Protein AF-A0A4Q0I2F1-F1 (afdb_monomer_lite)

Organism: NCBI:txid2487273

pLDDT: mean 77.56, std 17.56, range [39.19, 97.44]

Structure (mmCIF, N/CA/C/O backbone):
data_AF-A0A4Q0I2F1-F1
#
_entry.id   AF-A0A4Q0I2F1-F1
#
loop_
_atom_site.group_PDB
_atom_site.id
_atom_site.type_symbol
_atom_site.label_atom_id
_atom_site.label_alt_id
_atom_site.label_comp_id
_atom_site.label_asym_id
_atom_site.label_entity_id
_atom_site.label_seq_id
_atom_site.pdbx_PDB_ins_code
_atom_site.Cartn_x
_atom_site.Cartn_y
_atom_site.Cartn_z
_atom_site.occupancy
_atom_site.B_iso_or_equiv
_atom_site.auth_seq_id
_atom_site.auth_comp_id
_atom_site.auth_asym_id
_atom_site.auth_atom_id
_atom_site.pdbx_PDB_model_num
ATOM 1 N N . MET A 1 1 ? -25.477 -12.032 2.045 1.00 39.25 1 MET A N 1
ATOM 2 C CA . MET A 1 1 ? -25.758 -10.651 2.481 1.00 39.25 1 MET A CA 1
ATOM 3 C C . MET A 1 1 ? -24.823 -10.347 3.636 1.00 39.25 1 MET A C 1
ATOM 5 O O . MET A 1 1 ? -25.141 -10.731 4.750 1.00 39.25 1 MET A O 1
ATOM 9 N N . ASP A 1 2 ? -23.672 -9.730 3.377 1.00 41.28 2 ASP A N 1
ATOM 10 C CA . ASP A 1 2 ? -22.826 -9.205 4.453 1.00 41.28 2 ASP A CA 1
ATOM 11 C C . ASP A 1 2 ? -23.049 -7.700 4.543 1.00 41.28 2 ASP A C 1
ATOM 13 O O . ASP A 1 2 ? -22.726 -6.937 3.632 1.00 41.28 2 ASP A O 1
ATOM 17 N N . GLN A 1 3 ? -23.713 -7.316 5.627 1.00 39.19 3 GLN A N 1
ATOM 18 C CA . GLN A 1 3 ? -24.117 -5.958 5.944 1.00 39.19 3 GLN A CA 1
ATOM 19 C C . GLN A 1 3 ? -22.876 -5.086 6.170 1.00 39.19 3 GLN A C 1
ATOM 21 O O . GLN A 1 3 ? -22.017 -5.412 6.983 1.00 39.19 3 GLN A O 1
ATOM 26 N N . HIS A 1 4 ? -22.800 -3.987 5.418 1.00 39.94 4 HIS A N 1
ATOM 27 C CA . HIS A 1 4 ? -22.058 -2.754 5.697 1.00 39.94 4 HIS A CA 1
ATOM 28 C C . HIS A 1 4 ? -20.868 -2.879 6.672 1.00 39.94 4 HIS A C 1
ATOM 30 O O . HIS A 1 4 ? -20.922 -2.408 7.808 1.00 39.94 4 HIS A O 1
ATOM 36 N N . LYS A 1 5 ? -19.743 -3.450 6.217 1.00 43.03 5 LYS A N 1
ATOM 37 C CA . LYS A 1 5 ? -18.450 -3.222 6.881 1.00 43.03 5 LYS A CA 1
ATOM 38 C C . LYS A 1 5 ? -18.094 -1.743 6.716 1.00 43.03 5 LYS A C 1
ATOM 40 O O . LYS A 1 5 ? -17.611 -1.348 5.658 1.00 43.03 5 LYS A O 1
ATOM 45 N N . LEU A 1 6 ? -18.336 -0.942 7.752 1.00 41.44 6 LEU A N 1
ATOM 46 C CA . LEU A 1 6 ? -17.810 0.419 7.877 1.00 41.44 6 LEU A CA 1
ATOM 47 C C . LEU A 1 6 ? -16.281 0.375 7.711 1.00 41.44 6 LEU A C 1
ATOM 49 O O . LEU A 1 6 ? -15.560 -0.111 8.586 1.00 41.44 6 LEU A O 1
ATOM 53 N N . ARG A 1 7 ? -15.797 0.817 6.546 1.00 53.28 7 ARG A N 1
ATOM 54 C CA . ARG A 1 7 ? -14.377 1.055 6.269 1.00 53.28 7 ARG A CA 1
ATOM 55 C C . ARG A 1 7 ? -14.089 2.490 6.688 1.00 53.28 7 ARG A C 1
ATOM 57 O O . ARG A 1 7 ? -14.629 3.404 6.084 1.00 53.28 7 ARG A O 1
ATOM 64 N N . LEU A 1 8 ? -13.303 2.652 7.744 1.00 55.97 8 LEU A N 1
ATOM 65 C CA . LEU A 1 8 ? -12.935 3.955 8.286 1.00 55.97 8 LEU A CA 1
ATOM 66 C C . LEU A 1 8 ? -11.563 4.350 7.737 1.00 55.97 8 LEU A C 1
ATOM 68 O O . LEU A 1 8 ? -10.626 3.553 7.782 1.00 55.97 8 LEU A O 1
ATOM 72 N N . THR A 1 9 ? -11.467 5.566 7.224 1.00 60.50 9 THR A N 1
ATOM 73 C CA . THR A 1 9 ? -10.246 6.248 6.791 1.00 60.50 9 THR A CA 1
ATOM 74 C C . THR A 1 9 ? -9.359 6.621 7.986 1.00 60.50 9 THR A C 1
ATOM 76 O O . THR A 1 9 ? -9.785 6.577 9.141 1.00 60.50 9 THR A O 1
ATOM 79 N N . HIS A 1 10 ? -8.105 6.999 7.724 1.00 50.34 10 HIS A N 1
ATOM 80 C CA . HIS A 1 10 ? -7.157 7.404 8.768 1.00 50.34 10 HIS A CA 1
ATOM 81 C C . HIS A 1 10 ? -7.657 8.605 9.592 1.00 50.34 10 HIS A C 1
ATOM 83 O O . HIS A 1 10 ? -7.556 8.608 10.822 1.00 50.34 10 HIS A O 1
ATOM 89 N N . ASP A 1 11 ? -8.269 9.585 8.926 1.00 46.50 11 ASP A N 1
ATOM 90 C CA . ASP A 1 11 ? -8.854 10.759 9.577 1.00 46.50 11 ASP A CA 1
ATOM 91 C C . ASP A 1 11 ? -10.069 10.375 10.429 1.00 46.50 11 ASP A C 1
ATOM 93 O O . ASP A 1 11 ? -10.208 10.842 11.560 1.00 46.50 11 ASP A O 1
ATOM 97 N N . GLU A 1 12 ? -10.906 9.446 9.953 1.00 55.34 12 GLU A N 1
ATOM 98 C CA . GLU A 1 12 ? -12.042 8.920 10.718 1.00 55.34 12 GLU A CA 1
ATOM 99 C C . GLU A 1 12 ? -11.586 8.121 11.948 1.00 55.34 12 GLU A C 1
ATOM 101 O O . GLU A 1 12 ? -12.195 8.229 13.012 1.00 55.34 12 GLU A O 1
ATOM 106 N N . ILE A 1 13 ? -10.483 7.371 11.854 1.00 65.44 13 ILE A N 1
ATOM 107 C CA . ILE A 1 13 ? -9.871 6.676 12.998 1.00 65.44 13 ILE A CA 1
ATOM 108 C C . ILE A 1 13 ? -9.313 7.680 14.018 1.00 65.44 13 ILE A C 1
ATOM 110 O O . ILE A 1 13 ? -9.487 7.496 15.226 1.00 65.44 13 ILE A O 1
ATOM 114 N N . THR A 1 14 ? -8.665 8.746 13.551 1.00 55.22 14 THR A N 1
ATOM 115 C CA . THR A 1 14 ? -8.112 9.802 14.412 1.00 55.22 14 THR A CA 1
ATOM 116 C C . THR A 1 14 ? -9.224 10.556 15.138 1.00 55.22 14 THR A C 1
ATOM 118 O O . THR A 1 14 ? -9.156 10.736 16.355 1.00 55.22 14 THR A O 1
ATOM 121 N N . LEU A 1 15 ? -10.303 10.894 14.427 1.00 57.09 15 LEU A N 1
ATOM 122 C CA . LEU A 1 15 ? -11.498 11.497 15.012 1.00 57.09 15 LEU A CA 1
ATOM 123 C C . LEU A 1 15 ? -12.137 10.568 16.056 1.00 57.09 15 LEU A C 1
ATOM 125 O O . LEU A 1 15 ? -12.473 11.005 17.156 1.00 57.09 15 LEU A O 1
ATOM 129 N N . LEU A 1 16 ? -12.249 9.271 15.749 1.00 69.12 16 LEU A N 1
ATOM 130 C CA . LEU A 1 16 ? -12.788 8.270 16.671 1.00 69.12 16 LEU A CA 1
ATOM 131 C C . LEU A 1 16 ? -11.963 8.159 17.955 1.00 69.12 16 LEU A C 1
ATOM 133 O O . LEU A 1 16 ? -12.548 8.059 19.032 1.00 69.12 16 LEU A O 1
ATOM 137 N N . LYS A 1 17 ? -10.630 8.240 17.879 1.00 62.84 17 LYS A N 1
ATOM 138 C CA . LYS A 1 17 ? -9.776 8.295 19.076 1.00 62.84 17 LYS A CA 1
ATOM 139 C C . LYS A 1 17 ? -10.088 9.508 19.946 1.00 62.84 17 LYS A C 1
ATOM 141 O O . LYS A 1 17 ? -10.298 9.345 21.146 1.00 62.84 17 LYS A O 1
ATOM 146 N N . SER A 1 18 ? -10.163 10.701 19.354 1.00 59.47 18 SER A N 1
ATOM 147 C CA . SER A 1 18 ? -10.465 11.930 20.097 1.00 59.47 18 SER A CA 1
ATOM 148 C C . SER A 1 18 ? -11.860 11.900 20.730 1.00 59.47 18 SER A C 1
ATOM 150 O O . SER A 1 18 ? -12.032 12.347 21.865 1.00 59.47 18 SER A O 1
ATOM 152 N N . VAL A 1 19 ? -12.848 11.324 20.035 1.00 62.09 19 VAL A N 1
ATOM 153 C CA . VAL A 1 19 ? -14.204 11.125 20.567 1.00 62.09 19 VAL A CA 1
ATOM 154 C C . VAL A 1 19 ? -14.192 10.133 21.732 1.00 62.09 19 VAL A C 1
ATOM 156 O O . VAL A 1 19 ? -14.764 10.433 22.776 1.00 62.09 19 VAL A O 1
ATOM 159 N N . ILE A 1 20 ? -13.501 8.995 21.612 1.00 68.38 20 ILE A N 1
ATOM 160 C CA . ILE A 1 20 ? -13.396 7.994 22.689 1.00 68.38 20 ILE A CA 1
ATOM 161 C C . ILE A 1 20 ? -12.748 8.595 23.938 1.00 68.38 20 ILE A C 1
ATOM 163 O O . ILE A 1 20 ? -13.301 8.465 25.027 1.00 68.38 20 ILE A O 1
ATOM 167 N N . GLU A 1 21 ? -11.633 9.312 23.793 1.00 65.19 21 GLU A N 1
ATOM 168 C CA . GLU A 1 21 ? -10.943 9.943 24.926 1.00 65.19 21 GLU A CA 1
ATOM 169 C C . GLU A 1 21 ? -11.790 11.018 25.619 1.00 65.19 21 GLU A C 1
ATOM 171 O O . GLU A 1 21 ? -11.743 11.164 26.845 1.00 65.19 21 GLU A O 1
ATOM 176 N N . TRP A 1 22 ? -12.582 11.778 24.858 1.00 65.00 22 TRP A N 1
ATOM 177 C CA . TRP A 1 22 ? -13.519 12.747 25.424 1.0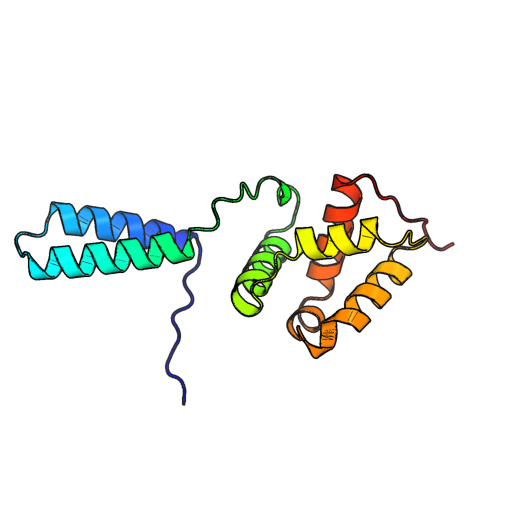0 65.00 22 TRP A CA 1
ATOM 178 C C . TRP A 1 22 ? -14.664 12.056 26.181 1.00 65.00 22 TRP A C 1
ATOM 180 O O . TRP A 1 22 ? -14.992 12.464 27.300 1.00 65.00 22 TRP A O 1
ATOM 190 N N . VAL A 1 23 ? -15.235 10.983 25.617 1.00 63.16 23 VAL A N 1
ATOM 191 C CA . VAL A 1 23 ? -16.315 10.210 26.253 1.00 63.16 23 VAL A CA 1
ATOM 192 C C . VAL A 1 23 ? -15.815 9.489 27.512 1.00 63.16 23 VAL A C 1
ATOM 194 O O . VAL A 1 23 ? -16.515 9.506 28.522 1.00 63.16 23 VAL A O 1
ATOM 197 N N . GLU A 1 24 ? -14.601 8.927 27.521 1.00 62.72 24 GLU A N 1
ATOM 198 C CA . GLU A 1 24 ? -13.989 8.313 28.715 1.00 62.72 24 GLU A CA 1
ATOM 199 C C . GLU A 1 24 ? -13.880 9.313 29.876 1.00 62.72 24 GLU A C 1
ATOM 201 O O . GLU A 1 24 ? -14.273 9.002 31.002 1.00 62.72 24 GLU A O 1
ATOM 206 N N . LYS A 1 25 ? -13.428 10.545 29.595 1.00 67.12 25 LYS A N 1
ATOM 207 C CA . LYS A 1 25 ? -13.309 11.629 30.590 1.00 67.12 25 LYS A CA 1
ATOM 208 C C . LYS A 1 25 ? -14.656 12.111 31.131 1.00 67.12 25 LYS A C 1
ATOM 210 O O . LYS A 1 25 ? -14.708 12.670 32.226 1.00 67.12 25 LYS A O 1
ATOM 215 N N . LYS A 1 26 ? -15.737 11.938 30.368 1.00 66.56 26 LYS A N 1
ATOM 216 C CA . LYS A 1 26 ? -17.098 12.351 30.744 1.00 66.56 26 LYS A CA 1
ATOM 217 C C . LYS A 1 26 ? -17.956 11.207 31.293 1.00 66.56 26 LYS A C 1
ATOM 219 O O . LYS A 1 26 ? -18.980 11.484 31.913 1.00 66.56 26 LYS A O 1
ATOM 224 N N . SER A 1 27 ? -17.556 9.948 31.106 1.00 59.78 27 SER A N 1
ATOM 225 C CA . SER A 1 27 ? -18.335 8.781 31.526 1.00 59.78 27 SER A CA 1
ATOM 226 C C . SER A 1 27 ? -18.231 8.524 33.033 1.00 59.78 27 SER A C 1
ATOM 228 O O . SER A 1 27 ? -17.148 8.290 33.580 1.00 59.78 27 SER A O 1
ATOM 230 N N . THR A 1 28 ? -19.386 8.497 33.698 1.00 61.16 28 THR A N 1
ATOM 231 C CA . THR A 1 28 ? -19.559 8.099 35.105 1.00 61.16 28 THR A CA 1
ATOM 232 C C . THR A 1 28 ? -19.953 6.627 35.269 1.00 61.16 28 THR A C 1
ATOM 234 O O . THR A 1 28 ? -20.034 6.144 36.394 1.00 61.16 28 THR A O 1
ATOM 237 N N . ASN A 1 29 ? -20.188 5.904 34.165 1.00 66.00 29 ASN A N 1
ATOM 238 C CA . ASN A 1 29 ? -20.625 4.508 34.168 1.00 66.00 29 ASN A CA 1
ATOM 239 C C . ASN A 1 29 ? -19.469 3.567 33.789 1.00 66.00 29 ASN A C 1
ATOM 241 O O . ASN A 1 29 ? -18.876 3.688 32.714 1.00 66.00 29 ASN A O 1
ATOM 245 N N . GLU A 1 30 ? -19.190 2.605 34.667 1.00 63.62 30 GLU A N 1
ATOM 246 C CA . GLU A 1 30 ? -18.076 1.659 34.557 1.00 63.62 30 GLU A CA 1
ATOM 247 C C . GLU A 1 30 ? -18.186 0.725 33.341 1.00 63.62 30 GLU A C 1
ATOM 249 O O . GLU A 1 30 ? -17.199 0.477 32.653 1.00 63.62 30 GLU A O 1
ATOM 254 N N . SER A 1 31 ? -19.397 0.285 32.985 1.00 56.72 31 SER A N 1
ATOM 255 C CA . SER A 1 31 ? -19.608 -0.563 31.800 1.00 56.72 31 SER A CA 1
ATOM 256 C C . SER A 1 31 ? -19.274 0.179 30.505 1.00 56.72 31 SER A C 1
ATOM 258 O O . SER A 1 31 ? -18.696 -0.401 29.588 1.00 56.72 31 SER A O 1
ATOM 260 N N . ASN A 1 32 ? -19.551 1.486 30.449 1.00 60.41 32 ASN A N 1
ATOM 261 C CA . ASN A 1 32 ? -19.178 2.317 29.305 1.00 60.41 32 ASN A CA 1
ATOM 262 C C . ASN A 1 32 ? -17.659 2.510 29.219 1.00 60.41 32 ASN A C 1
ATOM 264 O O . ASN A 1 32 ? -17.121 2.531 28.118 1.00 60.41 32 ASN A O 1
ATOM 268 N N . ARG A 1 33 ? -16.950 2.599 30.353 1.00 62.84 33 ARG A N 1
ATOM 269 C CA . ARG A 1 33 ? -15.478 2.684 30.366 1.00 62.84 33 ARG A CA 1
ATOM 270 C C . ARG A 1 33 ? -14.828 1.408 29.837 1.00 62.84 33 ARG A C 1
ATOM 272 O O . ARG A 1 33 ? -13.923 1.492 29.015 1.00 62.84 33 ARG A O 1
ATOM 279 N N . ILE A 1 34 ? -15.336 0.240 30.232 1.00 61.31 34 ILE A N 1
ATOM 280 C CA . ILE A 1 34 ? -14.851 -1.062 29.741 1.00 61.31 34 ILE A CA 1
ATOM 281 C C . ILE A 1 34 ? -15.063 -1.192 28.225 1.00 61.31 34 ILE A C 1
ATOM 283 O O . ILE A 1 34 ? -14.177 -1.649 27.495 1.00 61.31 34 ILE A O 1
ATOM 287 N N . LEU A 1 35 ? -16.227 -0.757 27.733 1.00 58.62 35 LEU A N 1
ATOM 288 C CA . LEU A 1 35 ? -16.553 -0.808 26.310 1.00 58.62 35 LEU A CA 1
ATOM 289 C C . LEU A 1 35 ? -15.675 0.155 25.491 1.00 58.62 35 LEU A C 1
ATOM 291 O O . LEU A 1 35 ? -15.191 -0.219 24.425 1.00 58.62 35 LEU A O 1
ATOM 295 N N . LEU A 1 36 ? -15.408 1.358 26.012 1.00 64.31 36 LEU A N 1
ATOM 296 C CA . LEU A 1 36 ? -14.519 2.349 25.390 1.00 64.31 36 LEU A CA 1
ATOM 297 C C . LEU A 1 36 ? -13.060 1.880 25.357 1.00 64.31 36 LEU A C 1
ATOM 299 O O . LEU A 1 36 ? -12.440 1.949 24.295 1.00 64.31 36 LEU A O 1
ATOM 303 N N . GLY A 1 37 ? -12.558 1.297 26.450 1.00 60.16 37 GLY A N 1
ATOM 304 C CA . GLY A 1 37 ? -11.234 0.672 26.486 1.00 60.16 37 GLY A CA 1
ATOM 305 C C . GLY A 1 37 ? -11.095 -0.436 25.439 1.00 60.16 37 GLY A C 1
ATOM 306 O O . GLY A 1 37 ? -10.147 -0.447 24.661 1.00 60.16 37 GLY A O 1
ATOM 307 N N . SER A 1 38 ? -12.114 -1.291 25.303 1.00 55.94 38 SER A N 1
ATOM 308 C CA . SER A 1 38 ? -12.131 -2.365 24.296 1.00 55.94 38 SER A CA 1
ATOM 309 C C . SER A 1 38 ? -12.131 -1.841 22.850 1.00 55.94 38 SER A C 1
ATOM 311 O O . SER A 1 38 ? -11.562 -2.468 21.953 1.00 55.94 38 SER A O 1
ATOM 313 N N . ILE A 1 39 ? -12.774 -0.697 22.592 1.00 63.38 39 ILE A N 1
ATOM 314 C CA . ILE A 1 39 ? -12.756 -0.046 21.273 1.00 63.38 39 ILE A CA 1
ATOM 315 C C . ILE A 1 39 ? -11.388 0.598 21.019 1.00 63.38 39 ILE A C 1
ATOM 317 O O . ILE A 1 39 ? -10.841 0.445 19.926 1.00 63.38 39 ILE A O 1
ATOM 321 N N . LYS A 1 40 ? -10.807 1.262 22.024 1.00 62.38 40 LYS A N 1
ATOM 322 C CA . LYS A 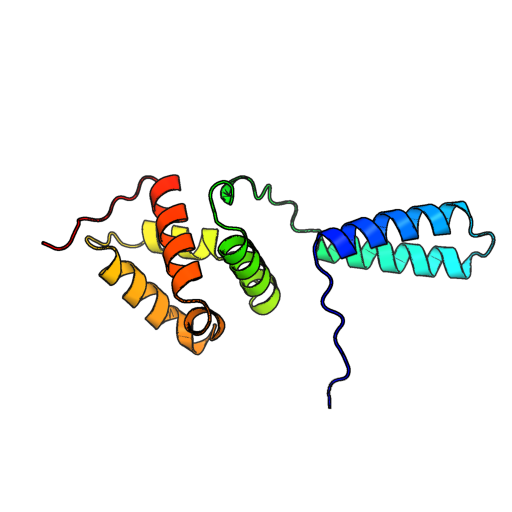1 40 ? -9.459 1.841 21.965 1.00 62.38 40 LYS A CA 1
ATOM 323 C C . LYS A 1 40 ? -8.405 0.775 21.679 1.00 62.38 40 LYS A C 1
ATOM 325 O O . LYS A 1 40 ? -7.559 0.990 20.815 1.00 62.38 40 LYS A O 1
ATOM 330 N N . ASP A 1 41 ? -8.513 -0.392 22.302 1.00 57.16 41 ASP A N 1
ATOM 331 C CA . ASP A 1 41 ? -7.617 -1.525 22.065 1.00 57.16 41 ASP A CA 1
ATOM 332 C C . ASP A 1 41 ? -7.775 -2.104 20.660 1.00 57.16 41 ASP A C 1
ATOM 334 O O . ASP A 1 41 ? -6.776 -2.373 19.999 1.00 57.16 41 ASP A O 1
ATOM 338 N N . LYS A 1 42 ? -9.002 -2.218 20.136 1.00 57.34 42 LYS A N 1
ATOM 339 C CA . LYS A 1 42 ? -9.230 -2.639 18.740 1.00 57.34 42 LYS A CA 1
ATOM 340 C C . LYS A 1 42 ? -8.688 -1.635 17.725 1.00 57.34 42 LYS A C 1
ATOM 342 O O . LYS A 1 42 ? -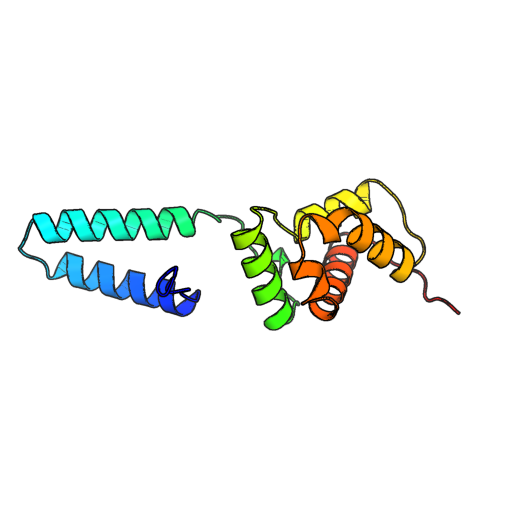8.148 -2.034 16.696 1.00 57.34 42 LYS A O 1
ATOM 347 N N . ILE A 1 43 ? -8.821 -0.340 18.004 1.00 62.78 43 ILE A N 1
ATOM 348 C CA . ILE A 1 43 ? -8.237 0.723 17.181 1.00 62.78 43 ILE A CA 1
ATOM 349 C C . ILE A 1 43 ? -6.709 0.665 17.261 1.00 62.78 43 ILE A C 1
ATOM 351 O O . ILE A 1 43 ? -6.046 0.733 16.235 1.00 62.78 43 ILE A O 1
ATOM 355 N N . ASN A 1 44 ? -6.139 0.488 18.451 1.00 54.69 44 ASN A N 1
ATOM 356 C CA . ASN A 1 44 ? -4.695 0.378 18.632 1.00 54.69 44 ASN A CA 1
ATOM 357 C C . ASN A 1 44 ? -4.124 -0.905 18.014 1.00 54.69 44 ASN A C 1
ATOM 359 O O . ASN A 1 44 ? -3.048 -0.842 17.442 1.00 54.69 44 ASN A O 1
ATOM 363 N N . GLN A 1 45 ? -4.843 -2.030 18.038 1.00 52.72 45 GLN A N 1
ATOM 364 C CA . GLN A 1 45 ? -4.476 -3.251 17.309 1.00 52.72 45 GLN A CA 1
ATOM 365 C C . GLN A 1 45 ? -4.521 -3.047 15.793 1.00 52.72 45 GLN A C 1
ATOM 367 O O . GLN A 1 45 ? -3.639 -3.523 15.089 1.00 52.72 45 GLN A O 1
ATOM 372 N N . LYS A 1 46 ? -5.495 -2.286 15.279 1.00 52.53 46 LYS A N 1
ATOM 373 C CA . LYS A 1 46 ? -5.485 -1.856 13.871 1.00 52.53 46 LYS A CA 1
ATOM 374 C C . LYS A 1 46 ? -4.344 -0.885 13.549 1.00 52.53 46 LYS A C 1
ATOM 376 O O . LYS A 1 46 ? -3.885 -0.850 12.416 1.00 52.53 46 LYS A O 1
ATOM 381 N N . LEU A 1 47 ? -3.889 -0.112 14.532 1.00 52.78 47 LEU A N 1
ATOM 382 C CA . LEU A 1 47 ? -2.796 0.855 14.416 1.00 52.78 47 LEU A CA 1
ATOM 383 C C . LEU A 1 47 ? -1.436 0.306 14.870 1.00 52.78 47 LEU A C 1
ATOM 385 O O . LEU A 1 47 ? -0.469 1.058 14.884 1.00 52.78 47 LEU A O 1
ATOM 389 N N . GLN A 1 48 ? -1.319 -0.988 15.193 1.00 48.59 48 GLN A N 1
ATOM 390 C CA . GLN A 1 48 ? -0.033 -1.644 15.471 1.00 48.59 48 GLN A CA 1
ATOM 391 C C . GLN A 1 48 ? 0.874 -1.750 14.229 1.00 48.59 48 GLN A C 1
ATOM 393 O O . GLN A 1 48 ? 1.938 -2.358 14.298 1.00 48.59 48 GLN A O 1
ATOM 398 N N . TYR A 1 49 ? 0.526 -1.086 13.126 1.00 49.06 49 TYR A N 1
ATOM 399 C CA . TYR A 1 49 ? 1.495 -0.623 12.141 1.00 49.06 49 TYR A CA 1
ATOM 400 C C . TYR A 1 49 ? 2.292 0.556 12.715 1.00 49.06 49 TYR A C 1
ATOM 402 O O . TYR A 1 49 ? 2.093 1.712 12.360 1.00 49.06 49 TYR A O 1
ATOM 410 N N . ASN A 1 50 ? 3.205 0.234 13.629 1.00 45.97 50 ASN A N 1
ATOM 411 C CA . ASN A 1 50 ? 4.222 1.139 14.163 1.00 45.97 50 ASN A CA 1
ATOM 412 C C . ASN A 1 50 ? 5.433 1.248 13.209 1.00 45.97 50 ASN A C 1
ATOM 414 O O . ASN A 1 50 ? 6.545 1.537 13.646 1.00 45.97 50 ASN A O 1
ATOM 418 N N . ASP A 1 51 ? 5.232 0.965 11.918 1.00 54.69 51 ASP A N 1
ATOM 419 C CA . ASP A 1 51 ? 6.225 1.234 10.889 1.00 54.69 51 ASP A CA 1
ATOM 420 C C . ASP A 1 51 ? 6.139 2.723 10.561 1.00 54.69 51 ASP A C 1
ATOM 422 O O . ASP A 1 51 ? 5.089 3.225 10.158 1.00 54.69 51 ASP A O 1
ATOM 426 N N . ASP A 1 52 ? 7.244 3.446 10.732 1.00 67.75 52 ASP A N 1
ATOM 427 C CA . ASP A 1 52 ? 7.367 4.777 10.155 1.00 67.75 52 ASP A CA 1
ATOM 428 C C . ASP A 1 52 ? 7.231 4.655 8.628 1.00 67.75 52 ASP A C 1
ATOM 430 O O . ASP A 1 52 ? 8.161 4.252 7.926 1.00 67.75 52 ASP A O 1
ATOM 434 N N . PHE A 1 53 ? 6.049 4.991 8.109 1.00 79.25 53 PHE A N 1
ATOM 435 C CA . PHE A 1 53 ? 5.740 4.995 6.681 1.00 79.25 53 PHE A CA 1
ATOM 436 C C . PHE A 1 53 ? 6.375 6.180 5.939 1.00 79.25 53 PHE A C 1
ATOM 438 O O . PHE A 1 53 ? 5.992 6.471 4.806 1.00 79.25 53 PHE A O 1
ATOM 445 N N . SER A 1 54 ? 7.377 6.854 6.514 1.00 85.12 54 SER A N 1
ATOM 446 C CA . SER A 1 54 ? 8.164 7.887 5.831 1.00 85.12 54 SER A CA 1
ATOM 447 C C . SER A 1 54 ? 8.764 7.410 4.505 1.00 85.12 54 SER A C 1
ATOM 449 O O . SER A 1 54 ? 9.016 8.215 3.607 1.00 85.12 54 SER A O 1
ATOM 451 N N . TYR A 1 55 ? 8.943 6.098 4.320 1.00 87.25 55 TYR A N 1
ATOM 452 C CA . TYR A 1 55 ? 9.343 5.517 3.040 1.00 87.25 55 TYR A CA 1
ATOM 453 C C . TYR A 1 55 ? 8.283 5.589 1.943 1.00 87.25 55 TYR A C 1
ATOM 455 O O . TYR A 1 55 ? 8.626 5.323 0.796 1.00 87.25 55 TYR A O 1
ATOM 463 N N . LEU A 1 56 ? 7.048 5.984 2.248 1.00 89.94 56 LEU A N 1
ATOM 464 C CA . LEU A 1 56 ? 5.993 6.293 1.279 1.00 89.94 56 LEU A CA 1
ATOM 465 C C . LEU A 1 56 ? 5.972 7.781 0.881 1.00 89.94 56 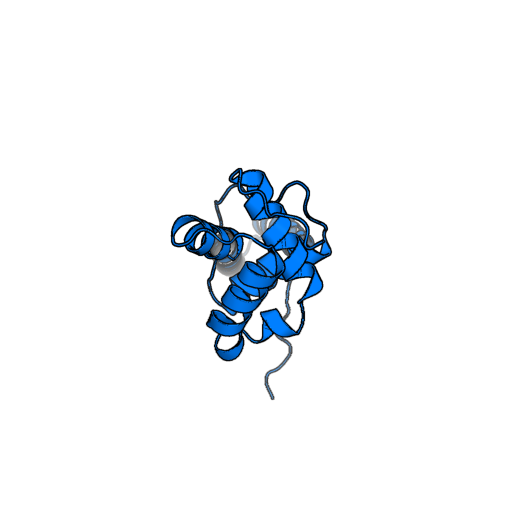LEU A C 1
ATOM 467 O O . LEU A 1 56 ? 5.187 8.179 0.020 1.00 89.94 56 LEU A O 1
ATOM 471 N N . ASN A 1 57 ? 6.820 8.623 1.482 1.00 89.31 57 ASN A N 1
ATOM 472 C CA . ASN A 1 57 ? 6.903 10.040 1.127 1.00 89.31 57 ASN A CA 1
ATOM 473 C C . ASN A 1 57 ? 7.339 10.207 -0.333 1.00 89.31 57 ASN A C 1
ATOM 475 O O . ASN A 1 57 ? 8.373 9.678 -0.735 1.00 89.31 57 ASN A O 1
ATOM 479 N N . GLY A 1 58 ? 6.570 10.980 -1.102 1.00 88.69 58 GLY A N 1
ATOM 480 C CA . GLY A 1 58 ? 6.784 11.191 -2.538 1.00 88.69 58 GLY A CA 1
ATOM 481 C C . GLY A 1 58 ? 5.821 10.416 -3.440 1.00 88.69 58 GLY A C 1
ATOM 482 O O . GLY A 1 58 ? 5.764 10.717 -4.628 1.00 88.69 58 GLY A O 1
ATOM 483 N N . LEU A 1 59 ? 5.040 9.485 -2.882 1.00 92.38 59 LEU A N 1
ATOM 484 C CA . LEU A 1 59 ? 3.914 8.859 -3.576 1.00 92.38 59 LEU A CA 1
ATOM 485 C C . LEU A 1 59 ? 2.693 9.782 -3.617 1.00 92.38 59 LEU A C 1
ATOM 487 O O . LEU A 1 59 ? 2.462 10.574 -2.695 1.00 92.38 59 LEU A O 1
ATOM 491 N N . SER A 1 60 ? 1.884 9.609 -4.656 1.00 91.94 60 SER A N 1
ATOM 492 C CA . SER A 1 60 ? 0.541 10.154 -4.777 1.00 91.94 60 SER A CA 1
ATOM 493 C C . SER A 1 60 ? -0.369 9.612 -3.676 1.00 91.94 60 SER A C 1
ATOM 495 O O . SER A 1 60 ? -0.167 8.520 -3.133 1.00 91.94 60 SER A O 1
ATOM 497 N N . GLU A 1 61 ? -1.415 10.367 -3.346 1.00 82.56 61 GLU A N 1
ATOM 498 C CA . GLU A 1 61 ? -2.402 9.918 -2.361 1.00 82.56 61 GLU A CA 1
ATOM 499 C C . GLU A 1 61 ? -3.131 8.652 -2.828 1.00 82.56 61 GLU A C 1
ATOM 501 O O . GLU A 1 61 ? -3.417 7.772 -2.020 1.00 82.56 61 GLU A O 1
ATOM 506 N N . GLN A 1 62 ? -3.348 8.499 -4.136 1.00 87.19 62 GLN A N 1
ATOM 507 C CA . GLN A 1 62 ? -3.928 7.296 -4.728 1.00 87.19 62 GLN A CA 1
ATOM 508 C C . GLN A 1 62 ? -3.027 6.072 -4.513 1.00 87.19 62 GLN A C 1
ATOM 510 O O . GLN A 1 62 ? -3.515 5.021 -4.096 1.00 87.19 62 GLN A O 1
ATOM 515 N N . ALA A 1 63 ? -1.714 6.205 -4.726 1.00 92.38 63 ALA A N 1
ATOM 516 C CA . ALA A 1 63 ? -0.767 5.115 -4.505 1.00 92.38 63 ALA A CA 1
ATOM 517 C C . ALA A 1 63 ? -0.628 4.748 -3.021 1.00 92.38 63 ALA A C 1
ATOM 519 O O . ALA A 1 63 ? -0.554 3.564 -2.686 1.00 92.38 63 ALA A O 1
ATOM 520 N N . LYS A 1 64 ? -0.670 5.733 -2.114 1.00 86.12 64 LYS A N 1
ATOM 521 C CA . LYS A 1 64 ? -0.713 5.473 -0.664 1.00 86.12 64 LYS A CA 1
ATOM 522 C C . LYS A 1 64 ? -1.996 4.752 -0.255 1.00 86.12 64 LYS A C 1
ATOM 524 O O . LYS A 1 64 ? -1.935 3.771 0.482 1.00 86.12 64 LYS A O 1
ATOM 529 N N . GLN A 1 65 ? -3.152 5.192 -0.753 1.00 83.56 65 GLN A N 1
ATOM 530 C CA . GLN A 1 65 ? -4.430 4.515 -0.508 1.00 83.56 65 GLN A CA 1
ATOM 531 C C . GLN A 1 65 ? -4.399 3.072 -1.011 1.00 83.56 65 GLN A C 1
ATOM 533 O O . GLN A 1 65 ? -4.783 2.161 -0.280 1.00 83.56 65 GLN A O 1
ATOM 538 N N . PHE A 1 66 ? -3.881 2.855 -2.220 1.00 92.31 66 PHE A N 1
ATOM 539 C CA . PHE A 1 66 ? -3.675 1.521 -2.771 1.00 92.31 66 PHE A CA 1
ATOM 540 C C . PHE A 1 66 ? -2.756 0.667 -1.886 1.00 92.31 66 PHE A C 1
ATOM 542 O O . PHE A 1 66 ? -3.102 -0.475 -1.590 1.00 92.31 66 PHE A O 1
ATOM 549 N N . PHE A 1 67 ? -1.627 1.208 -1.421 1.00 91.81 67 PHE A N 1
ATOM 550 C CA . PHE A 1 67 ? -0.712 0.509 -0.516 1.00 91.81 67 PHE A CA 1
ATOM 551 C C . PHE A 1 67 ? -1.419 0.026 0.756 1.00 91.81 67 PHE A C 1
ATOM 553 O O . PHE A 1 67 ? -1.300 -1.150 1.110 1.00 91.81 67 PHE A O 1
ATOM 560 N N . PHE A 1 68 ? -2.179 0.902 1.420 1.00 84.00 68 PHE A N 1
ATOM 561 C CA . PHE A 1 68 ? -2.896 0.540 2.644 1.00 84.00 68 PHE A CA 1
ATOM 562 C C . PHE A 1 68 ? -4.038 -0.440 2.371 1.00 84.00 68 PHE A C 1
ATOM 564 O O . PHE A 1 68 ? -4.181 -1.415 3.103 1.00 84.00 68 PHE A O 1
ATOM 571 N N . GLU A 1 69 ? -4.797 -0.267 1.283 1.00 84.06 69 GLU A N 1
ATOM 572 C CA . GLU A 1 69 ? -5.838 -1.228 0.900 1.00 84.06 69 GLU A CA 1
ATOM 573 C C . GLU A 1 69 ? -5.244 -2.615 0.616 1.00 84.06 69 GLU A C 1
ATOM 575 O O . GLU A 1 69 ? -5.805 -3.638 1.019 1.00 84.06 69 GLU A O 1
ATOM 580 N N . PHE A 1 70 ? -4.089 -2.661 -0.049 1.00 87.31 70 PHE A N 1
ATOM 581 C CA . PHE A 1 70 ? -3.375 -3.898 -0.330 1.00 87.31 70 PHE A CA 1
ATOM 582 C C . PHE A 1 70 ? -2.901 -4.580 0.957 1.00 87.31 70 PHE A C 1
ATOM 584 O O . PHE A 1 70 ? -3.125 -5.777 1.155 1.00 87.31 70 PHE A O 1
ATOM 591 N N . MET A 1 71 ? -2.282 -3.811 1.850 1.00 84.06 71 MET A N 1
ATOM 592 C CA . MET A 1 71 ? -1.802 -4.287 3.141 1.00 84.06 71 MET A CA 1
ATOM 593 C C . MET A 1 71 ? -2.942 -4.821 4.011 1.00 84.06 71 MET A C 1
ATOM 595 O O . MET A 1 71 ? -2.843 -5.936 4.520 1.00 84.06 71 MET A O 1
ATOM 599 N N . ASP A 1 72 ? -4.051 -4.092 4.108 1.00 76.31 72 ASP A N 1
ATOM 600 C CA . ASP A 1 72 ? -5.225 -4.499 4.883 1.00 76.31 72 ASP A CA 1
ATOM 601 C C . ASP A 1 72 ? -5.882 -5.767 4.331 1.00 76.31 72 ASP A C 1
ATOM 603 O O . ASP A 1 72 ? -6.356 -6.617 5.089 1.00 76.31 72 ASP A O 1
ATOM 607 N N . LYS A 1 73 ? -5.943 -5.900 3.001 1.00 81.56 73 LYS A N 1
ATOM 608 C CA . LYS A 1 73 ? -6.635 -7.016 2.346 1.00 81.56 73 LYS A CA 1
ATOM 609 C C . LYS A 1 73 ? -5.809 -8.298 2.331 1.00 81.56 73 LYS A C 1
ATOM 611 O O . LYS A 1 73 ? -6.385 -9.380 2.428 1.00 81.56 73 LYS A O 1
ATOM 616 N N . TYR A 1 74 ? -4.491 -8.185 2.181 1.00 83.31 74 TYR A N 1
ATOM 617 C CA . TYR A 1 74 ? -3.613 -9.336 1.949 1.00 83.31 74 TYR A CA 1
ATOM 618 C C . TYR A 1 74 ? -2.602 -9.586 3.073 1.00 83.31 74 TYR A C 1
ATOM 620 O O . TYR A 1 74 ? -1.936 -10.618 3.050 1.00 83.31 74 TYR A O 1
ATOM 628 N N . GLY A 1 75 ? -2.468 -8.680 4.047 1.00 78.31 75 GLY A N 1
ATOM 629 C CA . GLY A 1 75 ? -1.454 -8.771 5.104 1.00 78.31 75 GLY A CA 1
ATOM 630 C C . GLY A 1 75 ? -0.023 -8.639 4.574 1.00 78.31 75 GLY A C 1
ATOM 631 O O . GLY A 1 75 ? 0.911 -9.161 5.177 1.00 78.31 75 GLY A O 1
ATOM 632 N N . ILE A 1 76 ? 0.152 -7.999 3.414 1.00 86.25 76 ILE A N 1
ATOM 633 C CA . ILE A 1 76 ? 1.438 -7.878 2.723 1.00 86.25 76 ILE A CA 1
ATOM 634 C C . ILE A 1 76 ? 1.823 -6.406 2.641 1.00 86.25 76 ILE A C 1
ATOM 636 O O . ILE A 1 76 ? 1.114 -5.597 2.046 1.00 86.25 76 ILE A O 1
ATOM 640 N N . ASN A 1 77 ? 3.005 -6.073 3.156 1.00 89.56 77 ASN A N 1
ATOM 641 C CA . ASN A 1 77 ? 3.618 -4.778 2.899 1.00 89.56 77 ASN A CA 1
ATOM 642 C C . ASN A 1 77 ? 4.151 -4.742 1.456 1.00 89.56 77 ASN A C 1
ATOM 644 O O . ASN A 1 77 ? 5.172 -5.360 1.135 1.00 89.56 77 ASN A O 1
ATOM 648 N N . LEU A 1 78 ? 3.438 -4.029 0.580 1.00 93.31 78 LEU A N 1
ATOM 649 C CA . LEU A 1 78 ? 3.734 -3.988 -0.852 1.00 93.31 78 LEU A CA 1
ATOM 650 C C . LEU A 1 78 ? 5.130 -3.411 -1.144 1.00 93.31 78 LEU A C 1
ATOM 652 O O . LEU A 1 78 ? 5.837 -3.936 -2.000 1.00 93.31 78 LEU A O 1
ATOM 656 N N . TYR A 1 79 ? 5.568 -2.404 -0.382 1.00 94.81 79 TYR A N 1
ATOM 657 C CA . TYR A 1 79 ? 6.910 -1.821 -0.496 1.00 94.81 79 TYR A CA 1
ATOM 658 C C . TYR A 1 79 ? 7.995 -2.883 -0.259 1.00 94.81 79 TYR A C 1
ATOM 660 O O . TYR A 1 79 ? 8.894 -3.065 -1.085 1.00 94.81 79 TYR A O 1
ATOM 668 N N . HIS A 1 80 ? 7.889 -3.640 0.839 1.00 92.94 80 HIS A N 1
ATOM 669 C CA . HIS A 1 80 ? 8.845 -4.706 1.153 1.00 92.94 80 HIS A CA 1
ATOM 670 C C . HIS A 1 80 ? 8.773 -5.870 0.164 1.00 92.94 80 HIS A C 1
ATOM 672 O O . HIS A 1 80 ? 9.807 -6.437 -0.189 1.00 92.94 80 HIS A O 1
ATOM 678 N N . SER A 1 81 ? 7.575 -6.203 -0.323 1.00 95.06 81 SER A N 1
ATOM 679 C CA . SER A 1 81 ? 7.393 -7.228 -1.351 1.00 95.06 81 SER A CA 1
ATOM 680 C C . SER A 1 81 ? 8.131 -6.866 -2.646 1.00 95.06 81 SER A C 1
ATOM 682 O O . SER A 1 81 ? 8.934 -7.661 -3.137 1.00 95.06 81 SER A O 1
ATOM 684 N N . ILE A 1 82 ? 7.925 -5.648 -3.156 1.00 96.06 82 ILE A N 1
ATOM 685 C CA . ILE A 1 82 ? 8.596 -5.129 -4.358 1.00 96.06 82 ILE A CA 1
ATOM 686 C C . ILE A 1 82 ? 10.118 -5.118 -4.155 1.00 96.06 82 ILE A C 1
ATOM 688 O O . ILE A 1 82 ? 10.860 -5.671 -4.974 1.00 96.06 82 ILE A O 1
ATOM 692 N N . SER A 1 83 ? 10.586 -4.561 -3.031 1.00 94.56 83 SER A N 1
ATOM 693 C CA . SER A 1 83 ? 12.014 -4.484 -2.691 1.00 94.56 83 SER A CA 1
ATOM 694 C C . SER A 1 83 ? 12.672 -5.865 -2.616 1.00 94.56 83 SER A C 1
ATOM 696 O O . SER A 1 83 ? 13.762 -6.062 -3.153 1.00 94.56 83 SER A O 1
ATOM 698 N N . SER A 1 84 ? 11.999 -6.853 -2.018 1.00 94.38 84 SER A N 1
ATOM 699 C CA . SER A 1 84 ? 12.502 -8.228 -1.935 1.00 94.38 84 SER A CA 1
ATOM 700 C C . SER A 1 84 ? 12.732 -8.833 -3.322 1.00 94.38 84 SER A C 1
ATOM 702 O O . SER A 1 84 ? 13.778 -9.432 -3.570 1.00 94.38 84 SER A O 1
ATOM 704 N N . VAL A 1 85 ? 11.799 -8.625 -4.256 1.00 94.44 85 VAL A N 1
ATOM 705 C CA . VAL A 1 85 ? 11.939 -9.127 -5.632 1.00 94.44 85 VAL A CA 1
ATOM 706 C C . VAL A 1 85 ? 13.071 -8.416 -6.381 1.00 94.44 85 VAL A C 1
ATOM 708 O O . VAL A 1 85 ? 13.821 -9.080 -7.097 1.00 94.44 85 VAL A O 1
ATOM 711 N N . LEU A 1 86 ? 13.230 -7.101 -6.192 1.00 92.88 86 LEU A N 1
ATOM 712 C CA . LEU A 1 86 ? 14.317 -6.321 -6.802 1.00 92.88 86 LEU A CA 1
ATOM 713 C C . LEU A 1 86 ? 15.705 -6.749 -6.301 1.00 92.88 86 LEU A C 1
ATOM 715 O O . LEU A 1 86 ? 16.663 -6.737 -7.069 1.00 92.88 86 LEU A O 1
ATOM 719 N N . HIS A 1 87 ? 15.826 -7.175 -5.040 1.00 90.25 87 HIS A N 1
ATOM 720 C CA . HIS A 1 87 ? 17.087 -7.699 -4.506 1.00 90.25 87 HIS A CA 1
ATOM 721 C C . HIS A 1 87 ? 17.4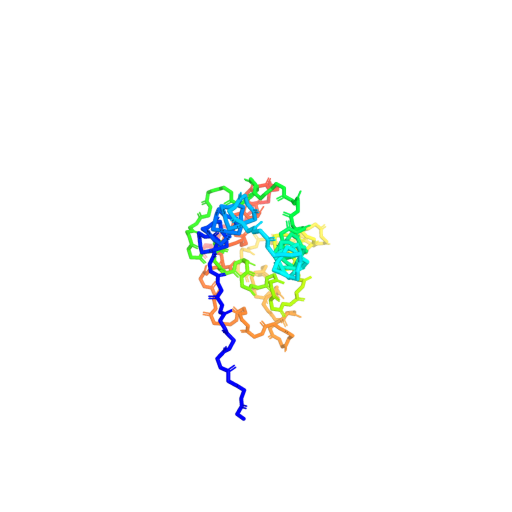20 -9.117 -4.996 1.00 90.25 87 HIS A C 1
ATOM 723 O O . HIS A 1 87 ? 18.592 -9.474 -5.080 1.00 90.25 87 HIS A O 1
ATOM 729 N N . GLN A 1 88 ? 16.414 -9.935 -5.315 1.00 89.12 88 GLN A N 1
ATOM 730 C CA . GLN A 1 88 ? 16.613 -11.331 -5.733 1.00 89.12 88 GLN A CA 1
ATOM 731 C C . GLN A 1 88 ? 17.091 -11.469 -7.179 1.00 89.12 88 GLN A C 1
ATOM 733 O O . GLN A 1 88 ? 17.838 -12.394 -7.500 1.00 89.12 88 GLN A O 1
ATOM 738 N N . LYS A 1 89 ? 16.630 -10.587 -8.068 1.00 86.44 89 LYS A N 1
ATOM 739 C CA . LYS A 1 89 ? 16.940 -10.642 -9.496 1.00 86.44 89 LYS A CA 1
ATOM 740 C C . LYS A 1 89 ? 17.115 -9.225 -10.026 1.00 86.44 89 LYS A C 1
ATOM 742 O O . LYS A 1 89 ? 16.296 -8.354 -9.756 1.00 86.44 89 LYS A O 1
ATOM 747 N N . LYS A 1 90 ? 18.163 -9.014 -10.824 1.00 85.50 90 LYS A N 1
ATOM 748 C CA . LYS A 1 90 ? 18.330 -7.780 -11.596 1.00 85.50 90 LYS A CA 1
ATOM 749 C C . LYS A 1 90 ? 17.457 -7.846 -12.845 1.00 85.50 90 LYS A C 1
ATOM 751 O O . LYS A 1 90 ? 17.478 -8.850 -13.555 1.00 85.50 90 LYS A O 1
ATOM 756 N N . TYR A 1 91 ? 16.728 -6.771 -13.104 1.00 89.06 91 TYR A N 1
ATOM 757 C CA . TYR A 1 91 ? 15.915 -6.588 -14.303 1.00 89.06 91 TYR A CA 1
ATOM 758 C C . TYR A 1 91 ? 16.476 -5.398 -15.055 1.00 89.06 91 TYR A C 1
ATOM 760 O O . TYR A 1 91 ? 16.836 -4.398 -14.434 1.00 89.06 91 TYR A O 1
ATOM 768 N N . ARG A 1 92 ? 16.585 -5.520 -16.377 1.00 88.19 92 ARG A N 1
ATOM 769 C CA . ARG A 1 92 ? 17.168 -4.455 -17.196 1.00 88.19 92 ARG A CA 1
ATOM 770 C C . ARG A 1 92 ? 16.155 -3.348 -17.474 1.00 88.19 92 ARG A C 1
ATOM 772 O O . ARG A 1 92 ? 16.496 -2.174 -17.404 1.00 88.19 92 ARG A O 1
ATOM 779 N N . PHE A 1 93 ? 14.911 -3.732 -17.747 1.00 92.56 93 PHE A N 1
ATOM 780 C CA . PHE A 1 93 ? 13.837 -2.819 -18.131 1.00 92.56 93 PHE A CA 1
ATOM 781 C C . PHE A 1 93 ? 12.707 -2.822 -17.103 1.00 92.56 93 PHE A C 1
ATOM 783 O O . PHE A 1 93 ? 12.393 -3.865 -16.523 1.00 92.56 93 PHE A O 1
ATOM 790 N N . PHE A 1 94 ? 12.051 -1.671 -16.937 1.00 92.50 94 PHE A N 1
ATOM 791 C CA . PHE A 1 94 ? 10.914 -1.520 -16.027 1.00 92.50 94 PHE A CA 1
ATOM 792 C C . PHE A 1 94 ? 9.775 -2.486 -16.377 1.00 92.50 94 PHE A C 1
ATOM 794 O O . PHE A 1 94 ? 9.295 -3.202 -15.502 1.00 92.50 94 PHE A O 1
ATOM 801 N N . ASP A 1 95 ? 9.402 -2.575 -17.657 1.00 92.50 95 ASP A N 1
ATOM 802 C CA . ASP A 1 95 ? 8.324 -3.465 -18.108 1.00 92.50 95 ASP A CA 1
ATOM 803 C C . ASP A 1 95 ? 8.600 -4.934 -17.777 1.00 92.50 95 ASP A C 1
ATOM 805 O O . ASP A 1 95 ? 7.682 -5.676 -17.450 1.00 92.50 95 ASP A O 1
ATOM 809 N N . GLU A 1 96 ? 9.867 -5.363 -17.852 1.00 93.00 96 GLU A N 1
ATOM 810 C CA . GLU A 1 96 ? 10.249 -6.744 -17.537 1.00 93.00 96 GLU A CA 1
ATOM 811 C C . GLU A 1 96 ? 9.994 -7.040 -16.056 1.00 93.00 96 GLU A C 1
ATOM 813 O O . GLU A 1 96 ? 9.443 -8.087 -15.708 1.00 93.00 96 GLU A O 1
ATOM 818 N N . TYR A 1 97 ? 10.375 -6.103 -15.184 1.00 94.56 97 TYR A N 1
ATOM 819 C CA . TYR A 1 97 ? 10.112 -6.215 -13.756 1.00 94.56 97 TYR A CA 1
ATOM 820 C C . TYR A 1 97 ? 8.611 -6.185 -13.461 1.00 94.56 97 TYR A C 1
ATOM 822 O O . TYR A 1 97 ? 8.114 -7.043 -12.729 1.00 94.56 97 TYR A O 1
ATOM 830 N N . PHE A 1 98 ? 7.904 -5.202 -14.023 1.00 95.12 98 PHE A N 1
ATOM 831 C CA . PHE A 1 98 ? 6.475 -5.008 -13.809 1.00 95.12 98 PHE A CA 1
ATOM 832 C C . PHE A 1 98 ? 5.693 -6.262 -14.201 1.00 95.12 98 PHE A C 1
ATOM 834 O O . PHE A 1 98 ? 4.940 -6.792 -13.384 1.00 95.12 98 PHE A O 1
ATOM 841 N N . GLU A 1 99 ? 5.934 -6.781 -15.407 1.00 94.25 99 GLU A N 1
ATOM 842 C CA . GLU A 1 99 ? 5.254 -7.969 -15.917 1.00 94.25 99 GLU A CA 1
ATOM 843 C C . GLU A 1 99 ? 5.557 -9.191 -15.046 1.00 94.25 99 GLU A C 1
ATOM 845 O O . GLU A 1 99 ? 4.646 -9.910 -14.640 1.00 94.25 99 GLU A O 1
ATOM 850 N N . TYR A 1 100 ? 6.824 -9.401 -14.674 1.00 95.19 100 TYR A N 1
ATOM 851 C CA . TYR A 1 100 ? 7.189 -10.505 -13.789 1.00 95.19 100 TYR A CA 1
ATOM 852 C C . TYR A 1 100 ? 6.487 -10.412 -12.428 1.00 95.19 100 TYR A C 1
ATOM 854 O O . TYR A 1 100 ? 5.927 -11.403 -11.952 1.00 95.19 100 TYR A O 1
ATOM 862 N N . TYR A 1 101 ? 6.518 -9.237 -11.792 1.00 95.12 101 TYR A N 1
ATOM 863 C CA . TYR A 1 101 ? 5.891 -9.030 -10.491 1.00 95.12 101 TYR A CA 1
ATOM 864 C C . TYR A 1 101 ? 4.379 -9.257 -10.586 1.00 95.12 101 TYR A C 1
ATOM 866 O O . TYR A 1 101 ? 3.816 -10.025 -9.804 1.00 95.12 101 TYR A O 1
ATOM 874 N N . TYR A 1 102 ? 3.730 -8.656 -11.583 1.00 94.44 102 TYR A N 1
ATOM 875 C CA . TYR A 1 102 ? 2.299 -8.801 -11.809 1.00 94.44 102 TYR A CA 1
ATOM 876 C C . TYR A 1 102 ? 1.907 -10.268 -12.025 1.00 94.44 102 TYR A C 1
ATOM 878 O O . TYR A 1 102 ? 1.075 -10.792 -11.283 1.00 94.44 102 TYR A O 1
ATOM 886 N N . GLN A 1 103 ? 2.556 -10.979 -12.950 1.00 94.00 103 GLN A N 1
ATOM 887 C CA . GLN A 1 103 ? 2.243 -12.385 -13.236 1.00 94.00 103 GLN A CA 1
ATOM 888 C C . GLN A 1 103 ? 2.464 -13.300 -12.027 1.00 94.00 103 GLN A C 1
ATOM 890 O O . GLN A 1 103 ? 1.702 -14.242 -11.819 1.00 94.00 103 GLN A O 1
ATOM 895 N N . LYS A 1 104 ? 3.466 -13.009 -11.190 1.00 93.00 104 LYS A N 1
ATOM 896 C CA . LYS A 1 104 ? 3.763 -13.799 -9.989 1.00 93.00 104 LYS A CA 1
ATOM 897 C C . LYS A 1 104 ? 2.684 -13.686 -8.905 1.00 93.00 104 LYS A C 1
ATOM 899 O O . LYS A 1 104 ? 2.501 -14.639 -8.143 1.00 93.00 104 LYS A O 1
ATOM 904 N N . TYR A 1 105 ? 2.004 -12.542 -8.801 1.00 93.50 105 TYR A N 1
ATOM 905 C CA . TYR A 1 105 ? 1.121 -12.237 -7.666 1.00 93.50 105 TYR A CA 1
ATOM 906 C C . TYR A 1 105 ? -0.354 -11.993 -8.029 1.00 93.50 105 TYR A C 1
ATOM 908 O O . TYR A 1 105 ? -1.193 -12.066 -7.130 1.00 93.50 105 TYR A O 1
ATOM 916 N N . LYS A 1 106 ? -0.705 -11.771 -9.304 1.00 90.75 106 LYS A N 1
ATOM 917 C CA . LYS A 1 106 ? -2.071 -11.408 -9.742 1.00 90.75 106 LYS A CA 1
ATOM 918 C C . LYS A 1 106 ? -3.166 -12.367 -9.258 1.00 90.75 106 LYS A C 1
ATOM 920 O O . LYS A 1 106 ? -4.205 -11.909 -8.796 1.00 90.75 106 LYS A O 1
ATOM 925 N N . ASP A 1 107 ? -2.916 -13.678 -9.270 1.00 91.00 107 ASP A N 1
ATOM 926 C CA . ASP A 1 107 ? -3.938 -14.681 -8.929 1.00 91.00 107 ASP A CA 1
ATOM 927 C C . ASP A 1 107 ? -4.254 -14.688 -7.425 1.00 91.00 107 ASP A C 1
ATOM 929 O O . ASP A 1 107 ? -5.369 -14.995 -7.006 1.00 91.00 107 ASP A O 1
ATOM 933 N N . LYS A 1 108 ? -3.268 -14.326 -6.595 1.00 90.62 108 LYS A N 1
ATOM 934 C CA . LYS A 1 108 ? -3.406 -14.241 -5.131 1.00 90.62 108 LYS A CA 1
ATOM 935 C C . LYS A 1 108 ? -3.850 -12.856 -4.676 1.00 90.62 108 LYS A C 1
ATOM 937 O O . LYS A 1 108 ? -4.436 -12.716 -3.603 1.00 90.62 108 LYS A O 1
ATOM 942 N N . SER A 1 109 ? -3.589 -11.844 -5.495 1.00 90.19 109 SER A N 1
ATOM 943 C CA . SER A 1 109 ? -3.856 -10.449 -5.180 1.00 90.19 109 SER A CA 1
ATOM 944 C C . SER A 1 109 ? -4.531 -9.725 -6.351 1.00 90.19 109 SER A C 1
ATOM 946 O O . SER A 1 109 ? -3.902 -8.878 -6.985 1.00 90.19 109 SER A O 1
ATOM 948 N N . PRO A 1 110 ? -5.832 -9.986 -6.606 1.00 91.25 110 PRO A N 1
ATOM 949 C CA . PRO A 1 110 ? -6.570 -9.359 -7.708 1.00 91.25 110 PRO A CA 1
ATOM 950 C C . PRO A 1 110 ? -6.535 -7.825 -7.722 1.00 91.25 110 PRO A C 1
ATOM 952 O O . PRO A 1 110 ? -6.604 -7.224 -8.786 1.00 91.25 110 PRO A O 1
ATOM 955 N N . LEU A 1 111 ? -6.348 -7.178 -6.563 1.00 90.06 111 LEU A N 1
ATOM 956 C CA . LEU A 1 111 ? -6.229 -5.718 -6.468 1.00 90.06 111 LEU A CA 1
ATOM 957 C C . LEU A 1 111 ? -5.065 -5.153 -7.304 1.00 90.06 111 LEU A C 1
ATOM 959 O O . LEU A 1 111 ? -5.126 -4.001 -7.714 1.00 90.06 111 LEU A O 1
ATOM 963 N N . LEU A 1 112 ? -4.024 -5.950 -7.588 1.00 92.62 112 LEU A N 1
ATOM 964 C CA . LEU A 1 112 ? -2.930 -5.541 -8.480 1.00 92.62 112 LEU A CA 1
ATOM 965 C C . LEU A 1 112 ? -3.424 -5.232 -9.899 1.00 92.62 112 LEU A C 1
ATOM 967 O O . LEU A 1 112 ? -2.835 -4.398 -10.577 1.00 92.62 112 LEU A O 1
ATOM 971 N N . GLN A 1 113 ? -4.485 -5.907 -10.350 1.00 90.38 113 GLN A N 1
ATOM 972 C CA . GLN A 1 113 ? -5.078 -5.693 -11.668 1.00 90.38 113 GLN A CA 1
ATOM 973 C C . GLN A 1 113 ? -5.918 -4.415 -11.706 1.00 90.38 113 GLN A C 1
ATOM 975 O O . GLN A 1 113 ? -5.859 -3.669 -12.679 1.00 90.38 113 GLN A O 1
ATOM 980 N N . ASP A 1 114 ? -6.665 -4.143 -10.638 1.00 90.56 114 ASP A N 1
ATOM 981 C CA . ASP A 1 114 ? -7.536 -2.966 -10.552 1.00 90.56 114 ASP A CA 1
ATOM 982 C C . ASP A 1 114 ? -6.741 -1.660 -10.382 1.00 90.56 114 ASP A C 1
ATOM 984 O O . ASP A 1 114 ? -7.257 -0.573 -10.637 1.00 90.56 114 ASP A O 1
ATOM 988 N N . LYS A 1 115 ? -5.488 -1.770 -9.922 1.00 94.44 115 LYS A N 1
ATOM 989 C CA . LYS A 1 115 ? -4.624 -0.662 -9.497 1.00 94.44 115 LYS A CA 1
ATOM 990 C C . LYS A 1 115 ? -3.274 -0.669 -10.214 1.00 94.44 115 LYS A C 1
ATOM 992 O O . LYS A 1 115 ? -2.229 -0.456 -9.604 1.00 94.44 115 LYS A O 1
ATOM 997 N N . ILE A 1 116 ? -3.286 -0.957 -11.519 1.00 94.81 116 ILE A N 1
ATOM 998 C CA . ILE A 1 116 ? -2.068 -1.067 -12.340 1.00 94.81 116 ILE A CA 1
ATOM 999 C C . ILE A 1 116 ? -1.233 0.219 -12.301 1.00 94.81 116 ILE A C 1
ATOM 1001 O O . ILE A 1 116 ? -0.018 0.141 -12.133 1.00 94.81 116 ILE A O 1
ATOM 1005 N N . ASN A 1 117 ? -1.864 1.390 -12.417 1.00 96.38 117 ASN A N 1
ATOM 1006 C CA . ASN A 1 117 ? -1.147 2.668 -12.432 1.00 96.38 117 ASN A CA 1
ATOM 1007 C C . ASN A 1 117 ? -0.467 2.932 -11.081 1.00 96.38 117 ASN A C 1
ATOM 1009 O O . ASN A 1 117 ? 0.707 3.292 -11.024 1.00 96.38 117 ASN A O 1
ATOM 1013 N N . GLU A 1 118 ? -1.182 2.688 -9.983 1.00 97.06 118 GLU A N 1
ATOM 1014 C CA . GLU A 1 118 ? -0.656 2.824 -8.628 1.00 97.06 118 GLU A CA 1
ATOM 1015 C C . GLU A 1 118 ? 0.438 1.785 -8.339 1.00 97.06 118 GLU A C 1
ATOM 1017 O O . GLU A 1 118 ? 1.424 2.092 -7.672 1.00 97.06 118 GLU A O 1
ATOM 1022 N N . LEU A 1 119 ? 0.323 0.570 -8.884 1.00 96.94 119 LEU A N 1
ATOM 1023 C CA . LEU A 1 119 ? 1.374 -0.442 -8.820 1.00 96.94 119 LEU A CA 1
ATOM 1024 C C . LEU A 1 119 ? 2.635 0.007 -9.568 1.00 96.94 119 LEU A C 1
ATOM 1026 O O . LEU A 1 119 ? 3.736 -0.133 -9.036 1.00 96.94 119 LEU A O 1
ATOM 1030 N N . GLN A 1 120 ? 2.498 0.571 -10.769 1.00 96.56 120 GLN A N 1
ATOM 1031 C CA . GLN A 1 120 ? 3.633 1.122 -11.512 1.00 96.56 120 GLN A CA 1
ATOM 1032 C C . GLN A 1 120 ? 4.313 2.256 -10.738 1.00 96.56 120 GLN A C 1
ATOM 1034 O O . GLN A 1 120 ? 5.544 2.309 -10.669 1.00 96.56 120 GLN A O 1
ATOM 1039 N N . GLU A 1 121 ? 3.527 3.138 -10.120 1.00 97.44 121 GLU A N 1
ATOM 1040 C CA . GLU A 1 121 ? 4.039 4.212 -9.273 1.00 97.44 121 GLU A CA 1
ATOM 1041 C C . GLU A 1 121 ? 4.801 3.657 -8.061 1.00 97.44 121 GLU A C 1
ATOM 1043 O O . GLU A 1 121 ? 5.948 4.043 -7.826 1.00 97.44 121 GLU A O 1
ATOM 1048 N N . MET A 1 122 ? 4.216 2.688 -7.350 1.00 96.94 122 MET A N 1
ATOM 1049 C CA . MET A 1 122 ? 4.847 2.003 -6.219 1.00 96.94 122 MET A CA 1
ATOM 1050 C C . MET A 1 122 ? 6.184 1.370 -6.607 1.00 96.94 122 MET A C 1
ATOM 1052 O O . MET A 1 122 ? 7.173 1.516 -5.889 1.00 96.94 122 MET A O 1
ATOM 1056 N N . ILE A 1 123 ? 6.243 0.691 -7.753 1.00 96.56 123 ILE A N 1
ATOM 1057 C CA . ILE A 1 123 ? 7.468 0.051 -8.241 1.00 96.56 123 ILE A CA 1
ATOM 1058 C C . ILE A 1 123 ? 8.535 1.096 -8.567 1.00 96.56 123 ILE A C 1
ATOM 1060 O O . ILE A 1 123 ? 9.683 0.946 -8.142 1.00 96.56 123 ILE A O 1
ATOM 1064 N N . ASN A 1 124 ? 8.173 2.162 -9.284 1.00 95.38 124 ASN A N 1
ATOM 1065 C CA . ASN A 1 124 ? 9.091 3.257 -9.600 1.00 95.38 124 ASN A CA 1
ATOM 1066 C C . ASN A 1 124 ? 9.643 3.912 -8.332 1.00 95.38 124 ASN A C 1
ATOM 1068 O O . ASN A 1 124 ? 10.846 4.156 -8.218 1.00 95.38 124 ASN A O 1
ATOM 1072 N N . HIS A 1 125 ? 8.766 4.161 -7.364 1.00 96.44 125 HIS A N 1
ATOM 1073 C CA . HIS A 1 125 ? 9.116 4.755 -6.085 1.00 96.44 125 HIS A CA 1
ATOM 1074 C C . HIS A 1 125 ? 10.090 3.886 -5.287 1.00 96.44 1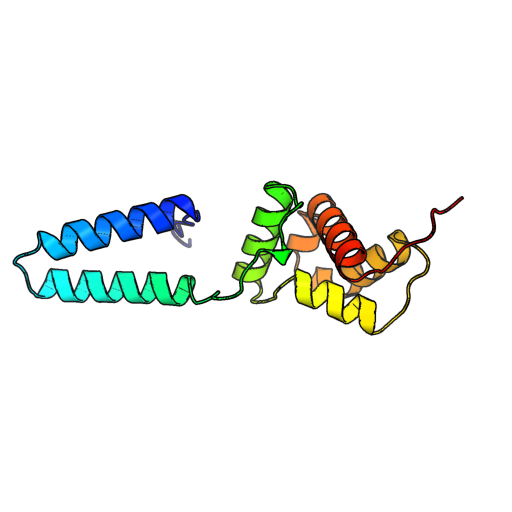25 HIS A C 1
ATOM 1076 O O . HIS A 1 125 ? 11.158 4.357 -4.890 1.00 96.44 125 HIS A O 1
ATOM 1082 N N . VAL A 1 126 ? 9.768 2.600 -5.110 1.00 96.31 126 VAL A N 1
ATOM 1083 C CA . VAL A 1 126 ? 10.638 1.643 -4.410 1.00 96.31 126 VAL A CA 1
ATOM 1084 C C . VAL A 1 126 ? 11.991 1.553 -5.106 1.00 96.31 126 VAL A C 1
ATOM 1086 O O . VAL A 1 126 ? 13.017 1.655 -4.438 1.00 96.31 126 VAL A O 1
ATOM 1089 N N . SER A 1 127 ? 12.004 1.424 -6.436 1.00 94.06 127 SER A N 1
ATOM 1090 C CA . SER A 1 127 ? 13.235 1.285 -7.225 1.00 94.06 127 SER A CA 1
ATOM 1091 C C . SER A 1 127 ? 14.172 2.473 -7.017 1.00 94.06 127 SER A C 1
ATOM 1093 O O . SER A 1 127 ? 15.336 2.280 -6.671 1.00 94.06 127 SER A O 1
ATOM 1095 N N . ARG A 1 128 ? 13.649 3.706 -7.093 1.00 93.06 128 ARG A N 1
ATOM 1096 C CA . ARG A 1 128 ? 14.425 4.928 -6.814 1.00 93.06 128 ARG A CA 1
ATOM 1097 C C . ARG A 1 128 ? 14.972 4.954 -5.389 1.00 93.06 128 ARG A C 1
ATOM 1099 O O . ARG A 1 128 ? 16.137 5.286 -5.191 1.00 93.06 128 ARG A O 1
ATOM 1106 N N . ARG A 1 129 ? 14.152 4.592 -4.396 1.00 93.81 129 ARG A N 1
ATOM 1107 C CA . ARG A 1 129 ? 14.538 4.611 -2.973 1.00 93.81 129 ARG A CA 1
ATOM 1108 C C . ARG A 1 129 ? 15.647 3.616 -2.644 1.00 93.81 129 ARG A C 1
ATOM 1110 O O . ARG A 1 129 ? 16.468 3.914 -1.783 1.00 93.81 129 ARG A O 1
ATOM 1117 N N . ILE A 1 130 ? 15.686 2.469 -3.321 1.00 92.62 130 ILE A N 1
ATOM 1118 C CA . ILE A 1 130 ? 16.716 1.439 -3.110 1.00 92.62 130 ILE A CA 1
ATOM 1119 C C . ILE A 1 130 ? 17.887 1.530 -4.105 1.00 92.62 130 ILE A C 1
ATOM 1121 O O . ILE A 1 130 ? 18.761 0.668 -4.095 1.00 92.62 130 ILE A O 1
ATOM 1125 N N . GLY A 1 131 ? 17.918 2.557 -4.962 1.00 90.62 131 GLY A N 1
ATOM 1126 C CA . GLY A 1 131 ? 19.008 2.784 -5.916 1.00 90.62 131 GLY A CA 1
ATOM 1127 C C . GLY A 1 131 ? 19.004 1.857 -7.137 1.00 90.62 131 GLY A C 1
ATOM 1128 O O . GLY A 1 131 ? 20.053 1.649 -7.742 1.00 90.62 131 GLY A O 1
ATOM 1129 N N . VAL A 1 132 ? 17.850 1.295 -7.508 1.00 90.88 132 VAL A N 1
ATOM 1130 C CA . VAL A 1 132 ? 17.678 0.531 -8.752 1.00 90.88 132 VAL A CA 1
ATOM 1131 C C . VAL A 1 132 ? 17.220 1.460 -9.874 1.00 90.88 132 VAL A C 1
ATOM 1133 O O . VAL A 1 132 ? 16.201 2.143 -9.764 1.00 90.88 132 VAL A O 1
ATOM 1136 N N . THR A 1 133 ? 17.966 1.448 -10.976 1.00 87.94 133 THR A N 1
ATOM 1137 C CA . THR A 1 133 ? 17.654 2.159 -12.219 1.00 87.94 133 THR A CA 1
ATOM 1138 C C . THR A 1 133 ? 17.300 1.163 -13.316 1.00 87.94 133 THR A C 1
ATOM 1140 O O . THR A 1 133 ? 17.963 0.134 -13.445 1.00 87.94 133 THR A O 1
ATOM 1143 N N . PHE A 1 134 ? 16.284 1.482 -14.114 1.00 89.69 134 PHE A N 1
ATOM 1144 C CA . PHE A 1 134 ? 15.926 0.725 -15.312 1.00 89.69 134 PHE A CA 1
ATOM 1145 C C . PHE A 1 134 ? 16.385 1.469 -16.562 1.00 89.69 134 PHE A C 1
ATOM 1147 O O . PHE A 1 134 ? 16.330 2.699 -16.596 1.00 89.69 134 PHE A O 1
ATOM 1154 N N . ASP A 1 135 ? 16.796 0.720 -17.581 1.00 87.50 135 ASP A N 1
ATOM 1155 C CA . ASP A 1 135 ? 17.071 1.273 -18.904 1.00 87.50 135 ASP A CA 1
ATOM 1156 C C . ASP A 1 135 ? 15.752 1.717 -19.563 1.00 87.50 135 ASP A C 1
ATOM 1158 O O . ASP A 1 135 ? 14.708 1.071 -19.403 1.00 87.50 135 ASP A O 1
ATOM 1162 N N . GLU A 1 136 ? 15.804 2.787 -20.356 1.00 73.69 136 GLU A N 1
ATOM 1163 C CA . GLU A 1 136 ? 14.727 3.123 -21.289 1.00 73.69 136 GLU A CA 1
ATOM 1164 C C . GLU A 1 136 ? 14.788 2.151 -22.476 1.00 73.69 136 GLU A C 1
ATOM 1166 O O . GLU A 1 136 ? 15.856 1.915 -23.052 1.00 73.69 136 GLU A O 1
ATOM 1171 N N . LYS A 1 137 ? 13.651 1.548 -22.845 1.00 65.62 137 LYS A N 1
ATOM 1172 C CA . LYS A 1 137 ? 13.564 0.841 -24.128 1.00 65.62 137 LYS A CA 1
ATOM 1173 C C . LYS A 1 137 ? 13.649 1.892 -25.238 1.00 65.62 137 LYS A C 1
ATOM 1175 O O . LYS A 1 137 ? 12.802 2.780 -25.283 1.00 65.62 137 LYS A O 1
ATOM 1180 N N . GLN A 1 138 ? 14.682 1.788 -26.074 1.00 52.28 138 GLN A N 1
ATOM 1181 C CA . GLN A 1 138 ? 14.799 2.537 -27.330 1.00 52.28 138 GLN A CA 1
ATOM 1182 C C . GLN A 1 138 ? 13.708 2.132 -28.320 1.00 52.28 138 GLN A C 1
ATOM 1184 O O . GLN A 1 138 ? 13.347 0.930 -28.328 1.00 52.28 138 GLN A O 1
#

Foldseek 3Di:
DDPDPPDADPVRLVVLVVVLVVCCVVDPDPVSVVVSVVVVVVSVVVVVCPPPVCLCPPADPLLVVLQVVQCVVQVDRLLVVLLVQCVVDPDQALVVSLVVSCVVCCVVRVSCVVCVVSNSRSNVSSCVVVVHDHDDDD

Secondary structure (DSSP, 8-state):
---------HHHHHHHHHHHHHHHHH---HHHHHHHHHHHHHHHHHT---S-GGGGTTS-HHHHHHHHHHHHHHS--HHHHHHHHHHHS--SBHHHHHHHHHHHHTTT-THHHHTHHHHHHHHHHHHHHTT--PBPP-

Radius of gyration: 19.68 Å; chains: 1; bounding box: 45×27×62 Å

Sequence (138 aa):
MDQHKLRLTHDEITLLKSVIEWVEKKSTNESNRILLGSIKDKINQKLQYNDDFSYLNGLSEQAKQFFFEFMDKYGINLYHSISSVLHQKKYRFFDEYFEYYYQKYKDKSPLLQDKINELQEMINHVSRRIGVTFDEKQ